Protein AF-X1I7H0-F1 (afdb_monomer)

Structure (mmCIF, N/CA/C/O backbone):
data_AF-X1I7H0-F1
#
_entry.id   AF-X1I7H0-F1
#
loop_
_atom_site.group_PDB
_atom_site.id
_atom_site.type_symbol
_atom_site.label_atom_id
_atom_site.label_alt_id
_atom_site.label_comp_id
_atom_site.label_asym_id
_atom_site.label_entity_id
_atom_site.label_seq_id
_atom_site.pdbx_PDB_ins_code
_atom_site.Cartn_x
_ato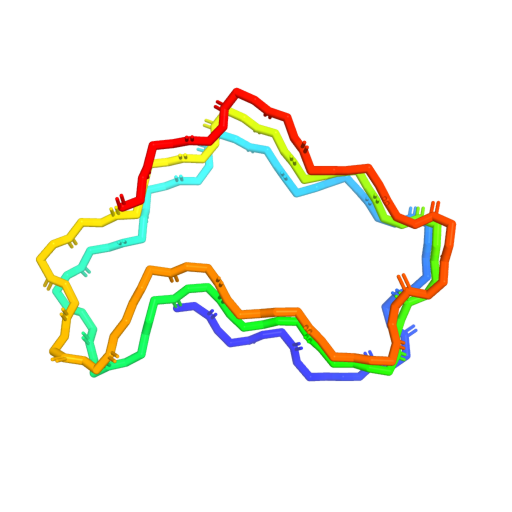m_site.Cartn_y
_atom_site.Cartn_z
_atom_site.occupancy
_atom_site.B_iso_or_equiv
_atom_site.auth_seq_id
_atom_site.auth_comp_id
_atom_site.auth_asym_id
_atom_site.auth_atom_id
_atom_site.pdbx_PDB_model_num
ATOM 1 N N . MET A 1 1 ? 5.013 -2.857 -3.325 1.00 65.56 1 MET A N 1
ATOM 2 C CA . MET A 1 1 ? 4.621 -3.863 -2.303 1.00 65.56 1 MET A CA 1
ATOM 3 C C . MET A 1 1 ? 3.249 -4.414 -2.655 1.00 65.56 1 MET A C 1
ATOM 5 O O . MET A 1 1 ? 2.293 -3.651 -2.734 1.00 65.56 1 MET A O 1
ATOM 9 N N . TYR A 1 2 ? 3.153 -5.718 -2.907 1.00 65.25 2 TYR A N 1
ATOM 10 C CA . TYR A 1 2 ? 1.944 -6.332 -3.454 1.00 65.25 2 TYR A CA 1
ATOM 11 C C . TYR A 1 2 ? 1.300 -7.256 -2.418 1.00 65.25 2 TYR A C 1
ATOM 13 O O . TYR A 1 2 ? 1.910 -8.239 -2.002 1.00 65.25 2 TYR A O 1
ATOM 21 N N . PHE A 1 3 ? 0.087 -6.917 -1.984 1.00 65.06 3 PHE A N 1
ATOM 22 C CA . PHE A 1 3 ? -0.697 -7.699 -1.035 1.00 65.06 3 PHE A CA 1
ATOM 23 C C . PHE A 1 3 ? -1.896 -8.314 -1.766 1.00 65.06 3 PHE A C 1
ATOM 25 O O . PHE A 1 3 ? -2.936 -7.675 -1.932 1.00 65.06 3 PHE A O 1
ATOM 32 N N . VAL A 1 4 ? -1.740 -9.562 -2.215 1.00 49.72 4 VAL A N 1
ATOM 33 C CA . VAL A 1 4 ? -2.825 -10.359 -2.808 1.00 49.72 4 VAL A CA 1
ATOM 34 C C . VAL A 1 4 ? -3.194 -11.500 -1.887 1.00 49.72 4 VAL A C 1
ATOM 36 O O . VAL A 1 4 ? -2.345 -12.272 -1.446 1.00 49.72 4 VAL A O 1
ATOM 39 N N . GLY A 1 5 ? -4.486 -11.602 -1.617 1.00 53.53 5 GLY A N 1
ATOM 40 C CA . GLY A 1 5 ? -5.078 -12.622 -0.771 1.00 53.53 5 GLY A CA 1
ATOM 41 C C . GL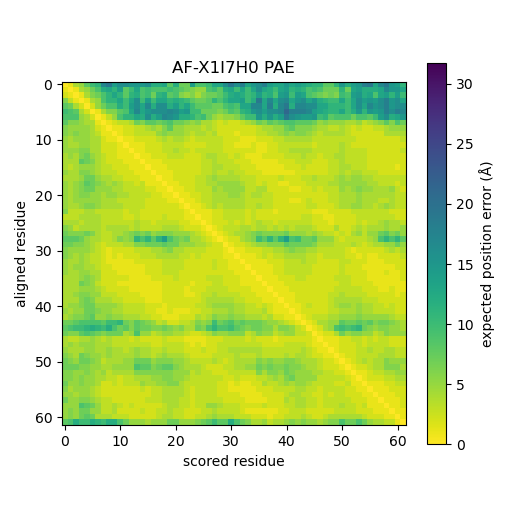Y A 1 5 ? -6.153 -11.997 0.096 1.00 53.53 5 GLY A C 1
ATOM 42 O O . GLY A 1 5 ? -6.165 -10.785 0.274 1.00 53.53 5 GLY A O 1
ATOM 43 N N . LYS A 1 6 ? -7.037 -12.835 0.645 1.00 59.31 6 LYS A N 1
ATOM 44 C CA . LYS A 1 6 ? -8.136 -12.471 1.554 1.00 59.31 6 LYS A CA 1
ATOM 45 C C . LYS A 1 6 ? -7.637 -11.815 2.849 1.00 59.31 6 LYS A C 1
ATOM 47 O O . LYS A 1 6 ? -7.738 -12.389 3.933 1.00 59.31 6 LYS A O 1
ATOM 52 N N . ILE A 1 7 ? -7.051 -10.633 2.738 1.00 70.62 7 ILE A N 1
ATOM 53 C CA . ILE A 1 7 ? -6.394 -9.898 3.807 1.00 70.62 7 ILE A CA 1
ATOM 54 C C . ILE A 1 7 ? -7.509 -9.134 4.496 1.00 70.62 7 ILE A C 1
ATOM 56 O O . ILE A 1 7 ? -7.946 -8.0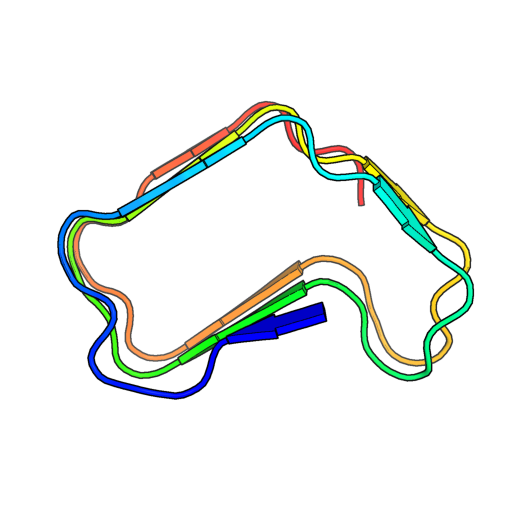87 4.036 1.00 70.62 7 ILE A O 1
ATOM 60 N N . ASN A 1 8 ? -8.031 -9.719 5.567 1.00 83.31 8 ASN A N 1
ATOM 61 C CA . ASN A 1 8 ? -9.096 -9.126 6.359 1.00 83.31 8 ASN A CA 1
ATOM 62 C C . ASN A 1 8 ? -8.551 -8.673 7.711 1.00 83.31 8 ASN A C 1
ATOM 64 O O . ASN A 1 8 ? -7.781 -9.410 8.325 1.00 83.31 8 ASN A O 1
ATOM 68 N N . ASN A 1 9 ? -9.009 -7.527 8.215 1.00 87.06 9 ASN A N 1
ATOM 69 C CA . ASN A 1 9 ? -8.671 -7.027 9.555 1.00 87.06 9 ASN A CA 1
ATOM 70 C C . ASN A 1 9 ? -7.166 -6.785 9.786 1.00 87.06 9 ASN A C 1
ATOM 72 O O . ASN A 1 9 ? -6.662 -7.028 10.883 1.00 87.06 9 ASN A O 1
ATOM 76 N N . ASN A 1 10 ? -6.432 -6.316 8.773 1.00 84.12 10 ASN A N 1
ATOM 77 C CA . ASN A 1 10 ? -5.006 -6.016 8.914 1.00 84.12 10 ASN A CA 1
ATOM 78 C C . ASN A 1 10 ? -4.754 -4.528 9.135 1.00 84.12 10 ASN A C 1
ATOM 80 O O . ASN A 1 10 ? -5.476 -3.665 8.636 1.00 84.12 10 ASN A O 1
ATOM 84 N N . LYS A 1 11 ? -3.668 -4.230 9.850 1.00 88.81 11 LYS A N 1
ATOM 85 C CA . LYS A 1 11 ? -3.121 -2.882 9.971 1.00 88.81 11 LYS A CA 1
ATOM 86 C C . LYS A 1 11 ? -1.844 -2.785 9.145 1.00 88.81 11 LYS A C 1
ATOM 88 O O . LYS A 1 11 ? -0.843 -3.407 9.486 1.00 88.81 11 LYS A O 1
ATOM 93 N N . ILE A 1 12 ? -1.878 -1.986 8.084 1.00 87.19 12 ILE A N 1
ATOM 94 C CA . ILE A 1 12 ? -0.727 -1.714 7.218 1.00 87.19 12 ILE A CA 1
ATOM 95 C C . ILE A 1 12 ? -0.332 -0.263 7.442 1.00 87.19 12 ILE A C 1
ATOM 97 O O . ILE A 1 12 ? -0.978 0.660 6.945 1.00 87.19 12 ILE A O 1
ATOM 101 N N . SER A 1 13 ? 0.718 -0.038 8.224 1.00 92.25 13 SER A N 1
ATOM 102 C CA . SER A 1 13 ? 1.118 1.320 8.575 1.00 92.25 13 SER A CA 1
ATOM 103 C C . SER A 1 13 ? 2.615 1.537 8.590 1.00 92.25 13 SER A C 1
ATOM 105 O O . SER A 1 13 ? 3.338 0.633 9.000 1.00 92.25 13 SER A O 1
ATOM 107 N N . ARG A 1 14 ? 3.048 2.756 8.239 1.00 92.75 14 ARG A N 1
ATOM 108 C CA . ARG A 1 14 ? 4.456 3.200 8.293 1.00 92.75 14 ARG A CA 1
ATOM 109 C C . ARG A 1 14 ? 5.407 2.428 7.385 1.00 92.75 14 ARG A C 1
ATOM 111 O O . ARG A 1 14 ? 6.591 2.317 7.682 1.00 92.75 14 ARG A O 1
ATOM 118 N N . ASN A 1 15 ? 4.902 1.911 6.271 1.00 88.06 15 ASN A N 1
ATOM 119 C CA . ASN A 1 15 ? 5.744 1.303 5.249 1.00 88.06 15 ASN A CA 1
ATOM 120 C C . ASN A 1 15 ? 6.269 2.373 4.290 1.00 88.06 15 ASN A C 1
ATOM 122 O O . ASN A 1 15 ? 5.548 3.310 3.943 1.00 88.06 15 ASN A O 1
ATOM 126 N N . ILE A 1 16 ? 7.509 2.196 3.837 1.00 92.19 16 ILE A N 1
ATOM 127 C CA . ILE A 1 16 ? 8.092 2.954 2.730 1.00 92.19 16 ILE A CA 1
ATOM 128 C C . ILE A 1 16 ? 8.061 2.043 1.504 1.00 92.19 16 ILE A C 1
ATOM 130 O O . ILE A 1 16 ? 8.685 0.984 1.505 1.00 92.19 16 ILE A O 1
ATOM 134 N N . VAL A 1 17 ? 7.307 2.433 0.480 1.00 88.75 17 VAL A N 1
ATOM 135 C CA . VAL A 1 17 ? 7.155 1.683 -0.770 1.00 88.75 17 VAL A CA 1
ATOM 136 C C . VAL A 1 17 ? 7.627 2.562 -1.919 1.00 88.75 17 VAL A C 1
ATOM 138 O O . VAL A 1 17 ? 6.880 3.403 -2.418 1.00 88.75 17 VAL A O 1
ATOM 141 N N . ASN A 1 18 ? 8.878 2.384 -2.329 1.00 93.00 18 ASN A N 1
ATOM 142 C CA . ASN A 1 18 ? 9.489 3.198 -3.369 1.00 93.00 18 ASN A CA 1
ATOM 143 C C . ASN A 1 18 ? 10.273 2.391 -4.397 1.00 93.00 18 ASN A C 1
ATOM 145 O O . ASN A 1 18 ? 10.692 1.270 -4.114 1.00 93.00 18 ASN A O 1
ATOM 149 N N . TYR A 1 19 ? 10.450 2.968 -5.587 1.00 90.88 19 TYR A N 1
ATOM 150 C CA . TYR A 1 19 ? 11.223 2.377 -6.684 1.00 90.88 19 TYR A CA 1
ATOM 151 C C . TYR A 1 19 ? 10.726 0.988 -7.110 1.00 90.88 19 TYR A C 1
ATOM 153 O O . TYR A 1 19 ? 11.514 0.086 -7.384 1.00 90.88 19 TYR A O 1
ATOM 161 N N . ASN A 1 20 ? 9.404 0.804 -7.152 1.00 86.50 20 ASN A N 1
ATOM 162 C CA . ASN A 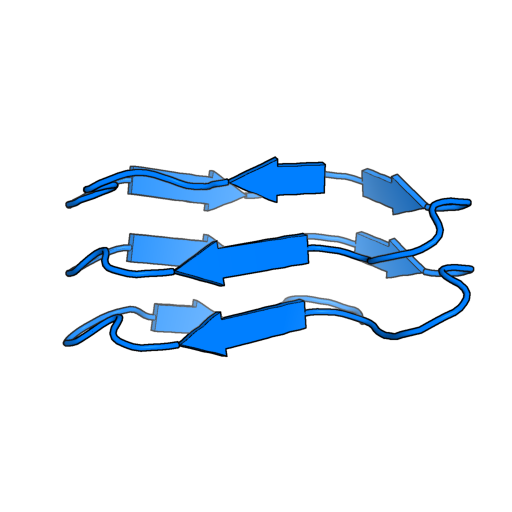1 20 ? 8.765 -0.394 -7.694 1.00 86.50 20 ASN A CA 1
ATOM 163 C C . ASN A 1 20 ? 7.969 -0.050 -8.957 1.00 86.50 20 ASN A C 1
ATOM 165 O O . ASN A 1 20 ? 7.574 1.095 -9.155 1.00 86.50 20 ASN A O 1
ATOM 169 N N . ARG A 1 21 ? 7.646 -1.056 -9.776 1.00 88.50 21 ARG A N 1
ATOM 170 C CA . ARG A 1 21 ? 6.699 -0.870 -10.886 1.00 88.50 21 ARG A CA 1
ATOM 171 C C . ARG A 1 21 ? 5.329 -0.415 -10.371 1.00 88.50 21 ARG A C 1
ATOM 173 O O . ARG A 1 21 ? 4.827 0.620 -10.772 1.00 88.50 21 ARG A O 1
ATOM 180 N N . GLU A 1 22 ? 4.769 -1.145 -9.413 1.00 87.44 22 GLU A N 1
ATOM 181 C CA . GLU A 1 22 ? 3.507 -0.818 -8.738 1.00 87.44 22 GLU A CA 1
ATOM 182 C C . GLU A 1 22 ? 3.791 -0.410 -7.287 1.00 87.44 22 GLU A C 1
ATOM 184 O O . GLU A 1 22 ? 4.622 -1.037 -6.618 1.00 87.44 22 GLU A O 1
ATOM 189 N N . GLY A 1 23 ? 3.084 0.605 -6.780 1.00 91.25 23 GLY A N 1
ATOM 190 C CA . GLY A 1 23 ? 3.201 1.055 -5.394 1.00 91.25 23 GLY A CA 1
ATOM 191 C C . GLY A 1 23 ? 2.619 0.053 -4.390 1.00 91.25 23 GLY A C 1
ATOM 192 O O . GLY A 1 23 ? 3.133 -1.054 -4.214 1.00 91.25 23 GLY A O 1
ATOM 193 N N . MET A 1 24 ? 1.577 0.436 -3.658 1.00 89.56 24 MET A N 1
ATOM 194 C CA . MET A 1 24 ? 0.873 -0.454 -2.731 1.00 89.56 24 MET A CA 1
ATOM 195 C C . MET A 1 24 ? -0.435 -0.925 -3.357 1.00 89.56 24 MET A C 1
ATOM 197 O O . MET A 1 24 ? -1.310 -0.109 -3.627 1.00 89.56 24 MET A O 1
ATOM 201 N N . VAL A 1 25 ? -0.596 -2.235 -3.539 1.00 88.25 25 VAL A N 1
ATOM 202 C CA . VAL A 1 25 ? -1.840 -2.810 -4.071 1.00 88.25 25 VAL A CA 1
ATOM 203 C C . VAL A 1 25 ? -2.476 -3.729 -3.037 1.00 88.25 25 VAL A C 1
ATOM 205 O O . VAL A 1 25 ? -1.815 -4.654 -2.565 1.00 88.25 25 VAL A O 1
ATOM 208 N N . LEU A 1 26 ? -3.751 -3.480 -2.727 1.00 84.31 26 LEU A N 1
ATOM 209 C CA . LEU A 1 26 ? -4.621 -4.377 -1.969 1.00 84.31 26 LEU A CA 1
ATOM 210 C C . LEU A 1 26 ? -5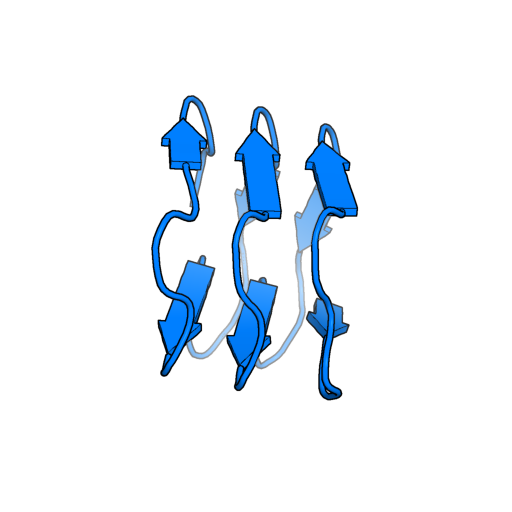.802 -4.822 -2.831 1.00 84.31 26 LEU A C 1
ATOM 212 O O . LEU A 1 26 ? -6.433 -4.008 -3.509 1.00 84.31 26 LEU A O 1
ATOM 216 N N . SER A 1 27 ? -6.116 -6.111 -2.754 1.00 86.19 27 SER A N 1
ATOM 217 C CA . SER A 1 27 ? -7.263 -6.707 -3.441 1.00 86.19 27 SER A CA 1
ATOM 218 C C . SER A 1 27 ? -7.961 -7.745 -2.568 1.00 86.19 27 SER A C 1
ATOM 220 O O . SER A 1 27 ? -7.287 -8.452 -1.818 1.00 86.19 27 SER A O 1
ATOM 222 N N . ASP A 1 28 ? -9.288 -7.834 -2.687 1.00 82.94 28 ASP A N 1
ATOM 223 C CA . ASP A 1 28 ? -10.142 -8.868 -2.084 1.00 82.94 28 ASP A CA 1
ATOM 224 C 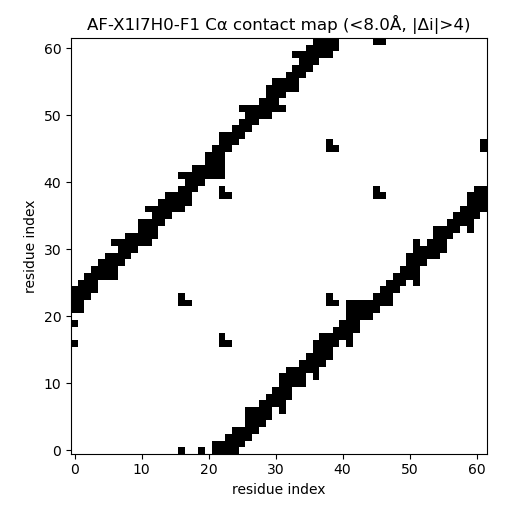C . ASP A 1 28 ? -10.002 -9.000 -0.555 1.00 82.94 28 ASP A C 1
ATOM 226 O O . ASP A 1 28 ? -9.848 -10.100 -0.019 1.00 82.94 28 ASP A O 1
ATOM 230 N N . GLY A 1 29 ? -10.056 -7.885 0.181 1.00 80.31 29 GLY A N 1
ATOM 231 C CA . GLY A 1 29 ? -9.790 -7.875 1.624 1.00 80.31 29 GLY A CA 1
ATOM 232 C C . GLY A 1 29 ? -10.529 -6.794 2.408 1.00 80.31 29 GLY A C 1
ATOM 233 O O . GLY A 1 29 ? -10.362 -5.609 2.146 1.00 80.31 29 GLY A O 1
ATOM 234 N N . ASN A 1 30 ? -11.298 -7.175 3.424 1.00 86.69 30 ASN A N 1
ATOM 235 C CA . ASN A 1 30 ? -12.194 -6.281 4.157 1.00 86.69 30 ASN A CA 1
ATOM 236 C C . ASN A 1 30 ? -11.614 -5.798 5.494 1.00 86.69 30 ASN A C 1
ATOM 238 O O . ASN A 1 30 ? -10.837 -6.491 6.153 1.00 86.69 30 ASN A O 1
ATOM 242 N N . LYS A 1 31 ? -12.078 -4.635 5.962 1.00 89.44 31 LYS A N 1
ATOM 243 C CA . LYS A 1 31 ? -11.758 -4.084 7.294 1.00 89.44 31 LYS A CA 1
ATOM 244 C C . LYS A 1 31 ? -10.262 -3.841 7.527 1.00 89.44 31 LYS A C 1
ATOM 246 O O . LYS A 1 31 ? -9.761 -4.074 8.624 1.00 89.44 31 LYS A O 1
ATOM 251 N N . ASN A 1 32 ? -9.530 -3.386 6.513 1.00 87.81 32 ASN A N 1
ATOM 252 C CA . ASN A 1 32 ? -8.112 -3.058 6.666 1.00 87.81 32 ASN A CA 1
ATOM 253 C C . ASN A 1 32 ? -7.914 -1.601 7.090 1.00 87.81 32 ASN A C 1
ATOM 255 O O . ASN A 1 32 ? -8.637 -0.710 6.651 1.00 87.81 32 ASN A O 1
ATOM 259 N N . TYR A 1 33 ? -6.909 -1.349 7.924 1.00 91.94 33 TYR A N 1
ATOM 260 C CA . TYR A 1 33 ? -6.505 -0.010 8.339 1.00 91.94 33 TYR A CA 1
ATOM 261 C C . TYR A 1 33 ? -5.140 0.322 7.738 1.00 91.94 33 TYR A C 1
ATOM 263 O O . TYR A 1 33 ? -4.114 -0.202 8.178 1.00 91.94 33 TYR A O 1
ATOM 271 N N . ILE A 1 34 ? -5.135 1.174 6.715 1.00 90.88 34 ILE A N 1
ATOM 272 C CA . ILE A 1 34 ? -3.945 1.521 5.936 1.00 90.88 34 ILE A CA 1
ATOM 273 C C . ILE A 1 34 ? -3.597 2.971 6.227 1.00 90.88 34 ILE A C 1
ATOM 275 O O . ILE A 1 34 ? -4.313 3.885 5.806 1.00 90.88 34 ILE A O 1
ATOM 279 N N . SER A 1 35 ? -2.507 3.203 6.953 1.00 94.38 35 SER A N 1
ATOM 280 C CA . SER A 1 35 ? -2.190 4.554 7.411 1.00 94.38 35 SER A CA 1
ATOM 281 C C . SER A 1 35 ? -0.718 4.882 7.524 1.00 94.38 35 SER A C 1
ATOM 283 O O . SER A 1 35 ? 0.059 4.039 7.948 1.00 94.38 35 SER A O 1
ATOM 285 N N . GLU A 1 36 ? -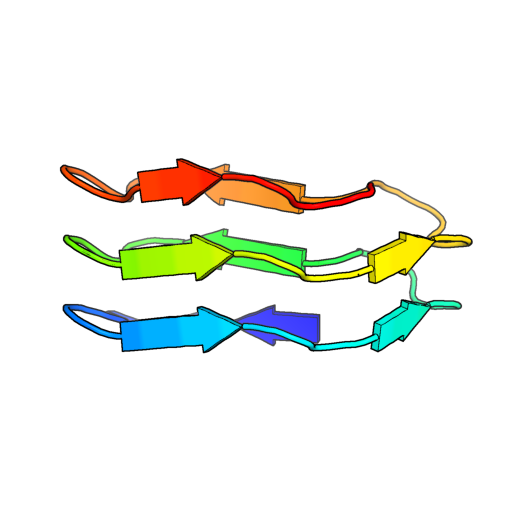0.344 6.141 7.308 1.00 96.12 36 GLU A N 1
ATOM 286 C CA . GLU A 1 36 ? 1.033 6.617 7.527 1.00 96.12 36 GLU A CA 1
ATOM 287 C C . GLU A 1 36 ? 2.064 5.919 6.625 1.00 96.12 36 GLU A C 1
ATOM 289 O O . GLU A 1 36 ? 3.233 5.843 6.982 1.00 96.12 36 GLU A O 1
ATOM 294 N N . ASN A 1 37 ? 1.657 5.372 5.475 1.00 92.25 37 ASN A N 1
ATOM 295 C CA . ASN A 1 37 ? 2.587 4.802 4.500 1.00 92.25 37 ASN A CA 1
ATOM 296 C C . ASN A 1 37 ? 3.092 5.892 3.545 1.00 92.25 37 ASN A C 1
ATOM 298 O O . ASN A 1 37 ? 2.319 6.753 3.120 1.00 92.25 37 ASN A O 1
ATOM 302 N N . THR A 1 38 ? 4.373 5.816 3.191 1.00 94.31 38 THR A N 1
ATOM 303 C CA . THR A 1 38 ? 5.005 6.664 2.176 1.00 94.31 38 THR A CA 1
ATOM 304 C C . THR A 1 38 ? 5.229 5.826 0.931 1.00 94.31 38 THR A C 1
ATOM 306 O O . THR A 1 38 ? 6.039 4.902 0.935 1.00 94.31 38 THR A O 1
ATOM 309 N N . VAL A 1 39 ? 4.510 6.143 -0.133 1.00 91.69 39 VAL A N 1
ATOM 310 C CA . VAL A 1 39 ? 4.574 5.478 -1.426 1.00 91.69 39 VAL A CA 1
ATOM 311 C C . VAL A 1 39 ? 5.078 6.507 -2.430 1.00 91.69 39 VAL A C 1
ATOM 313 O O . VAL A 1 39 ? 4.464 7.546 -2.597 1.00 91.69 39 VAL A O 1
ATOM 316 N N . SER A 1 40 ? 6.245 6.303 -3.032 1.00 93.31 40 SER A N 1
ATOM 317 C CA . SER A 1 40 ? 6.842 7.325 -3.905 1.00 93.31 40 SER A CA 1
ATOM 318 C C . SER A 1 40 ? 7.775 6.718 -4.938 1.00 93.31 40 SER A C 1
ATOM 320 O O . SER A 1 40 ? 8.308 5.639 -4.725 1.00 93.31 40 SER A O 1
ATOM 322 N N . TYR A 1 41 ? 7.997 7.402 -6.061 1.00 92.31 41 TYR A N 1
ATOM 323 C CA . TYR A 1 41 ? 8.898 6.922 -7.120 1.00 92.31 41 TYR A CA 1
ATOM 324 C C . TYR A 1 41 ? 8.540 5.518 -7.643 1.00 92.31 41 TYR A C 1
ATOM 326 O O . TYR A 1 41 ? 9.433 4.718 -7.907 1.00 92.31 41 TYR A O 1
ATOM 334 N N . ASN A 1 42 ? 7.247 5.197 -7.749 1.00 88.81 42 ASN A N 1
ATOM 335 C CA . ASN A 1 42 ? 6.788 3.963 -8.389 1.00 88.81 42 ASN A CA 1
ATOM 336 C C . ASN A 1 42 ? 6.283 4.275 -9.807 1.00 88.81 42 ASN A C 1
ATOM 338 O O . ASN A 1 42 ? 5.726 5.349 -10.023 1.00 88.81 42 ASN A O 1
ATOM 342 N N . GLU A 1 43 ? 6.498 3.369 -10.762 1.00 89.75 43 GLU A N 1
ATOM 343 C CA . GLU A 1 43 ? 6.287 3.645 -12.196 1.00 89.75 43 GLU A CA 1
ATOM 344 C C . GLU A 1 43 ? 4.806 3.781 -12.589 1.00 89.75 43 GLU A C 1
ATOM 346 O O . GLU A 1 43 ? 4.457 4.668 -13.363 1.00 89.75 43 GLU A O 1
ATOM 351 N N . GLU A 1 44 ? 3.934 2.916 -12.065 1.00 84.50 44 GLU A N 1
ATOM 352 C CA . GLU A 1 44 ? 2.531 2.798 -12.493 1.00 84.50 44 GLU A CA 1
ATOM 353 C C . GLU A 1 44 ? 1.526 3.414 -11.509 1.00 84.50 44 GLU A C 1
ATOM 355 O O . GLU A 1 44 ? 0.409 3.745 -11.909 1.00 84.50 44 GLU A O 1
ATOM 360 N N . GLY A 1 45 ? 1.885 3.617 -10.236 1.00 80.62 45 GLY A N 1
ATOM 361 C CA . GLY A 1 45 ? 0.971 4.260 -9.289 1.00 80.62 45 GLY A CA 1
ATOM 362 C C . GLY A 1 45 ? 1.369 4.217 -7.815 1.00 80.62 45 GLY A C 1
ATOM 363 O O . GLY A 1 45 ? 2.310 3.536 -7.408 1.00 80.62 45 GLY A O 1
ATOM 364 N N . GLY A 1 46 ? 0.605 4.966 -7.012 1.00 87.69 46 GLY A N 1
ATOM 365 C CA . GLY A 1 46 ? 0.735 5.070 -5.559 1.00 87.69 46 GLY A CA 1
ATOM 366 C C . GLY A 1 46 ? 0.021 3.932 -4.824 1.00 87.69 46 GLY A C 1
ATOM 367 O O . GLY A 1 46 ? 0.555 2.836 -4.687 1.00 87.69 46 GLY A O 1
ATOM 368 N N . ILE A 1 47 ? -1.195 4.172 -4.328 1.00 88.00 47 ILE A N 1
ATOM 369 C CA . ILE A 1 47 ? -1.984 3.174 -3.583 1.00 88.00 47 ILE A CA 1
ATOM 370 C C . ILE A 1 47 ? -3.214 2.768 -4.401 1.00 88.00 47 ILE A C 1
ATOM 372 O O . ILE A 1 47 ? -4.063 3.608 -4.691 1.00 88.00 47 ILE A O 1
ATOM 376 N N . ARG A 1 48 ? -3.342 1.476 -4.726 1.00 87.75 48 ARG A N 1
ATOM 377 C CA . ARG A 1 48 ? -4.512 0.885 -5.394 1.00 87.75 48 ARG A CA 1
ATOM 378 C C . ARG A 1 48 ? -5.244 -0.062 -4.449 1.00 87.75 48 ARG A C 1
ATOM 380 O O . ARG A 1 48 ? -4.637 -0.978 -3.898 1.00 87.75 48 ARG A O 1
ATOM 387 N N . ILE A 1 49 ? -6.554 0.131 -4.302 1.00 82.56 49 ILE A N 1
ATOM 388 C CA . ILE A 1 49 ? -7.422 -0.733 -3.494 1.00 82.56 49 ILE A CA 1
ATOM 389 C C . ILE A 1 49 ? -8.611 -1.191 -4.336 1.00 82.56 49 ILE A C 1
ATOM 391 O O . ILE A 1 49 ? -9.257 -0.379 -4.997 1.00 82.56 49 ILE A O 1
ATOM 395 N N . SER A 1 50 ? -8.900 -2.490 -4.326 1.00 86.12 50 SER A N 1
ATOM 396 C CA . SER A 1 50 ? -10.021 -3.080 -5.065 1.00 86.12 50 SER A CA 1
ATOM 397 C C . SER A 1 50 ? -10.704 -4.162 -4.231 1.00 86.12 50 SER A C 1
ATOM 399 O O . SER A 1 50 ? -10.024 -4.972 -3.615 1.00 86.12 50 SER A O 1
ATOM 401 N N . PHE A 1 51 ? -12.041 -4.185 -4.209 1.00 85.19 51 PHE A N 1
ATOM 402 C CA . PHE A 1 51 ? -12.824 -5.171 -3.442 1.00 85.19 51 PHE A CA 1
ATOM 403 C C . PHE A 1 51 ? -12.429 -5.248 -1.951 1.00 85.19 51 PHE A C 1
ATOM 405 O O . PHE A 1 51 ? -12.220 -6.326 -1.395 1.00 85.19 51 PHE A O 1
ATOM 412 N N . CYS A 1 52 ? -12.283 -4.086 -1.304 1.00 82.50 52 CYS A N 1
ATOM 413 C CA . CYS A 1 52 ? -11.891 -3.980 0.101 1.00 82.50 52 CYS A CA 1
ATOM 414 C C . CYS A 1 52 ? -12.920 -3.202 0.925 1.00 82.50 52 CYS A C 1
ATOM 416 O O .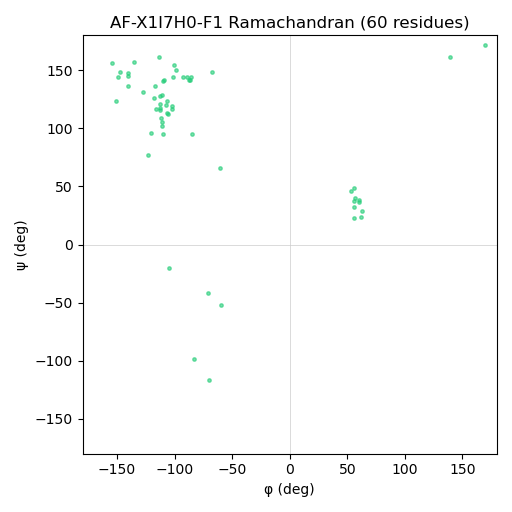 CYS A 1 52 ? -12.702 -2.039 1.283 1.00 82.50 52 CYS A O 1
ATOM 418 N N . ASP A 1 53 ? -14.034 -3.843 1.256 1.00 87.25 53 ASP A N 1
ATOM 419 C CA . ASP A 1 53 ? -15.123 -3.204 1.989 1.00 87.25 53 ASP A CA 1
ATOM 420 C C . ASP A 1 53 ? -14.710 -2.850 3.422 1.00 87.25 53 ASP A C 1
ATOM 422 O O . ASP A 1 53 ? -13.902 -3.534 4.062 1.00 87.25 53 ASP A O 1
ATOM 426 N N . TYR A 1 54 ? -15.287 -1.767 3.951 1.00 89.50 54 TYR A N 1
ATOM 427 C CA . TYR A 1 54 ? -15.053 -1.282 5.319 1.00 89.50 54 TYR A CA 1
ATOM 428 C C . TYR A 1 54 ? -13.576 -1.022 5.666 1.00 89.50 54 TYR A C 1
ATOM 430 O O . TYR A 1 54 ? -13.205 -1.050 6.839 1.00 89.50 54 TYR A O 1
ATOM 438 N N . SER A 1 55 ? -12.722 -0.791 4.667 1.00 87.81 55 SER A N 1
ATOM 439 C CA . SER A 1 55 ? -11.319 -0.443 4.889 1.00 87.81 55 SER A CA 1
ATOM 440 C C . SER A 1 55 ? -11.147 1.067 5.048 1.00 87.81 55 SER A C 1
ATOM 442 O O . SER A 1 55 ? -11.775 1.857 4.347 1.00 87.81 55 SER A O 1
ATOM 444 N N . THR A 1 56 ? -10.263 1.468 5.956 1.00 90.81 56 THR A N 1
ATOM 445 C CA . THR A 1 56 ? -9.920 2.869 6.205 1.00 90.81 56 THR A CA 1
ATOM 446 C C . THR A 1 56 ? -8.536 3.156 5.649 1.00 90.81 56 THR A C 1
ATOM 448 O O . THR A 1 56 ? -7.555 2.530 6.051 1.00 90.81 56 THR A O 1
ATOM 451 N N . ILE A 1 57 ? -8.452 4.148 4.764 1.00 89.38 57 ILE A N 1
ATOM 452 C CA . ILE A 1 57 ? -7.198 4.669 4.214 1.00 89.38 57 ILE A CA 1
ATOM 453 C C . ILE A 1 57 ? -7.028 6.092 4.741 1.00 89.38 57 ILE A C 1
ATOM 455 O O . ILE A 1 57 ? -7.861 6.952 4.467 1.00 89.38 57 ILE A O 1
ATOM 459 N N . THR A 1 58 ? -5.978 6.365 5.513 1.00 93.19 58 THR A N 1
ATOM 460 C CA . THR A 1 58 ? -5.784 7.703 6.094 1.00 93.19 58 THR A CA 1
ATOM 461 C C . THR A 1 58 ? -4.315 8.053 6.273 1.00 93.19 58 THR A C 1
ATOM 463 O O . THR A 1 58 ? -3.513 7.197 6.621 1.00 93.19 58 THR A O 1
ATOM 466 N N . ARG A 1 59 ? -3.942 9.321 6.076 1.00 93.62 59 ARG A N 1
ATOM 467 C CA . ARG A 1 59 ? -2.566 9.817 6.290 1.00 93.62 59 ARG A CA 1
ATOM 468 C C . ARG A 1 59 ? -1.488 9.065 5.495 1.00 93.62 59 ARG A C 1
ATOM 470 O O . ARG A 1 59 ? -0.380 8.911 5.988 1.00 93.62 59 ARG A O 1
ATOM 477 N N . ASN A 1 60 ? -1.797 8.560 4.306 1.00 89.69 60 ASN A N 1
ATOM 478 C CA . ASN A 1 60 ? -0.771 8.017 3.415 1.00 89.69 60 ASN A CA 1
ATOM 479 C C . ASN A 1 60 ? -0.299 9.114 2.458 1.00 89.69 60 ASN A C 1
ATOM 481 O O . ASN A 1 60 ? -1.106 9.944 2.042 1.00 89.69 60 ASN A O 1
ATOM 485 N N . ASN A 1 61 ? 0.986 9.101 2.126 1.00 90.62 61 ASN A N 1
ATOM 486 C CA . ASN A 1 61 ? 1.585 9.965 1.116 1.00 90.62 61 ASN A CA 1
ATOM 487 C C . ASN A 1 61 ? 1.900 9.093 -0.103 1.00 90.62 61 ASN A C 1
ATOM 489 O O . ASN A 1 61 ? 2.601 8.099 0.073 1.00 90.62 61 ASN A O 1
ATOM 493 N N . ALA A 1 62 ? 1.336 9.394 -1.272 1.00 82.69 62 ALA A N 1
ATOM 494 C CA . ALA A 1 62 ? 1.352 8.525 -2.450 1.00 82.69 62 ALA A CA 1
ATOM 495 C C . ALA A 1 62 ? 1.538 9.319 -3.743 1.00 82.69 62 ALA A C 1
ATOM 497 O O . ALA A 1 62 ? 0.976 10.436 -3.805 1.00 82.69 62 ALA A O 1
#

Foldseek 3Di:
DEDDDQAEQEEAADAEAADEQDWYEEENYEQYEYEHYETDHHNNDHYYYYNYYNYDHYHYHD

Nearest PDB structures (foldseek):
  7b8b-assembly2_B  TM=8.914E-01  e=3.857E+00  Arabidopsis thaliana
  4mxn-assembly2_B  TM=8.694E-01  e=6.307E+00  Parabacteroides merdae ATCC 43184
  2bx6-assembly1_A  TM=6.375E-01  e=4.102E+00  Homo sapiens
  4mxn-assembly4_D  TM=7.170E-01  e=5.931E+00  Parabacteroides merdae ATCC 43184

Sequence (62 aa):
MYFVGKINNNKISRNIVNYNREGMVLSDGNKNYISENTVSYNEEGGIRISFCDYSTITRNNA

Organism: NCBI:txid412755

Solvent-accessible surface area (backbone atoms only — not comparable to full-atom values): 3286 Å² total; per-residue (Å²): 78,83,49,80,51,80,51,54,67,43,78,51,59,66,46,80,32,59,74,33,62,52,16,42,40,42,37,53,21,35,43,26,42,39,30,48,27,42,24,46,74,30,76,74,39,32,76,46,79,41,70,42,55,80,46,48,78,46,74,58,47,91

pLDDT: mean 85.51, std 9.58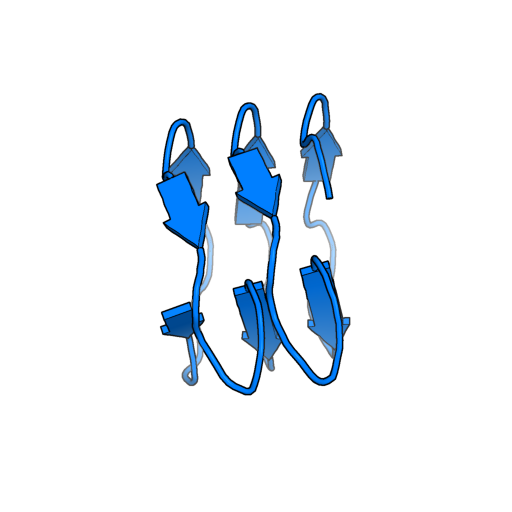, range [49.72, 96.12]

InterPro domains:
  IPR007742 Periplasmic copper-binding protein NosD-like, beta helix domain [PF05048] (5-61)
  IPR011050 Pectin lyase fold/virulence factor [SSF51126] (7-60)
  IPR012334 Pectin lyase fold [G3DSA:2.160.20.10] (1-62)
  IPR022441 Parallel beta-helix repeat-2 [TIGR03804] (8-43)
  IPR022441 Parallel beta-helix repeat-2 [TIGR03804] (23-62)

Secondary structure (DSSP, 8-state):
-EEES---S-EEES-EEESSSEEEEEES--S-EEES-EEES-SSEEEEEES-TT-EEES-B-

Radius of gyration: 10.67 Å; Cα contacts (8 Å, |Δi|>4): 173; chains: 1; bounding box: 26×23×22 Å

Mean predicted aligned error: 4.2 Å